Protein AF-A0A5D3BEX2-F1 (afdb_monomer_lite)

Secondary structure (DSSP, 8-state):
-HHHHHHHHHHHHHHHHHHHHHHHHHHHHTT-S-----EES-TT-TT-EE-HHHHHHHHHHHHHHHHH---HHHHHHHHHHHHHHHHHHHHHHHHHHHHHTS---HHHHHHHIIIIIHHHHHHHHHHHGGGGGT-

InterPro domains:
  IPR003855 Potassium transporter [PTHR30540] (1-135)
  IPR053951 K+ potassium transporter, integral membrane domain [PF02705] (1-135)

Radius of gyration: 19.13 Å; chains: 1; bounding box: 44×46×45 Å

Structure (mmCIF, N/CA/C/O backbone):
data_AF-A0A5D3BEX2-F1
#
_entry.id   AF-A0A5D3BEX2-F1
#
loop_
_atom_site.group_PDB
_atom_site.id
_atom_site.type_symbol
_atom_site.label_atom_id
_atom_site.label_alt_id
_atom_site.label_comp_id
_atom_site.label_asym_id
_atom_site.label_entity_id
_atom_site.label_seq_id
_atom_site.pdbx_PDB_ins_code
_atom_site.Cartn_x
_atom_site.Cartn_y
_atom_site.Cartn_z
_atom_site.occupancy
_atom_site.B_iso_or_equiv
_atom_site.auth_seq_id
_atom_site.auth_comp_id
_atom_site.auth_asym_id
_atom_site.auth_atom_id
_atom_site.pdbx_PDB_model_num
ATOM 1 N N . MET A 1 1 ? 22.315 -14.596 -1.295 1.00 74.62 1 MET A N 1
ATOM 2 C CA . MET A 1 1 ? 21.598 -13.308 -1.143 1.00 74.62 1 MET A CA 1
ATOM 3 C C . MET A 1 1 ? 20.610 -13.052 -2.286 1.00 74.62 1 MET A C 1
ATOM 5 O O . MET A 1 1 ? 19.445 -12.840 -1.990 1.00 74.62 1 MET A O 1
ATOM 9 N N . PHE A 1 2 ? 21.012 -13.159 -3.562 1.00 88.81 2 PHE A N 1
ATOM 10 C CA . PHE A 1 2 ? 20.124 -12.934 -4.723 1.00 88.81 2 PHE A CA 1
ATOM 11 C C . PHE A 1 2 ? 18.832 -13.776 -4.709 1.00 88.81 2 PHE A C 1
ATOM 13 O O . PHE A 1 2 ? 17.742 -13.232 -4.836 1.00 88.81 2 PHE A O 1
ATOM 20 N N . VAL A 1 3 ? 18.945 -15.086 -4.452 1.00 92.69 3 VAL A N 1
ATOM 21 C CA . VAL A 1 3 ? 17.790 -16.005 -4.399 1.00 92.69 3 VAL A CA 1
ATOM 22 C C . VAL A 1 3 ? 16.755 -15.577 -3.352 1.00 92.69 3 VAL A C 1
ATOM 24 O O . VAL A 1 3 ? 15.559 -15.627 -3.617 1.00 92.69 3 VAL A O 1
ATOM 27 N N . VAL A 1 4 ? 17.203 -15.105 -2.184 1.00 94.12 4 VAL A N 1
ATOM 28 C CA . VAL A 1 4 ? 16.308 -14.668 -1.101 1.00 94.12 4 VAL A CA 1
ATOM 29 C C . VAL A 1 4 ? 15.552 -13.402 -1.502 1.00 94.12 4 VAL A C 1
ATOM 31 O O . VAL A 1 4 ? 14.341 -13.350 -1.329 1.00 94.12 4 VAL A O 1
ATOM 34 N N . VAL A 1 5 ? 16.232 -12.418 -2.103 1.00 94.25 5 VAL A N 1
ATOM 35 C CA . VAL A 1 5 ? 15.594 -11.170 -2.563 1.00 94.25 5 VAL A CA 1
ATOM 36 C C . VAL A 1 5 ? 14.523 -11.459 -3.616 1.00 94.25 5 VAL A C 1
ATOM 38 O O . VAL A 1 5 ? 13.397 -10.990 -3.481 1.00 94.25 5 VAL A O 1
ATOM 41 N N . VAL A 1 6 ? 14.841 -12.290 -4.614 1.00 94.75 6 VAL A N 1
ATOM 42 C CA . VAL A 1 6 ? 13.879 -12.689 -5.655 1.00 94.75 6 VAL A CA 1
ATOM 43 C C . VAL A 1 6 ? 12.686 -13.433 -5.048 1.00 94.75 6 VAL A C 1
ATOM 45 O O . VAL A 1 6 ? 11.544 -13.159 -5.408 1.00 94.75 6 VAL A O 1
ATOM 48 N N . SER A 1 7 ? 12.932 -14.324 -4.084 1.00 94.31 7 SER A N 1
ATOM 49 C CA . SER A 1 7 ? 11.867 -15.057 -3.387 1.00 94.31 7 SER A CA 1
ATOM 50 C C . SER A 1 7 ? 10.922 -14.108 -2.643 1.00 94.31 7 SER A C 1
ATOM 52 O O . SER A 1 7 ? 9.704 -14.228 -2.771 1.00 94.31 7 SER A O 1
ATOM 54 N N . THR A 1 8 ? 11.462 -13.117 -1.928 1.00 93.00 8 THR A N 1
ATOM 55 C CA . THR A 1 8 ? 10.665 -12.092 -1.237 1.00 93.00 8 THR A CA 1
ATOM 56 C C . THR A 1 8 ? 9.831 -11.269 -2.214 1.00 93.00 8 THR A C 1
ATOM 58 O O . THR A 1 8 ? 8.656 -11.026 -1.946 1.00 93.00 8 THR A O 1
ATOM 61 N N . SER A 1 9 ? 10.393 -10.875 -3.362 1.00 92.06 9 SER A N 1
ATOM 62 C CA . SER A 1 9 ? 9.644 -10.150 -4.395 1.00 92.06 9 SER A CA 1
ATOM 63 C C . SER A 1 9 ? 8.456 -10.960 -4.919 1.00 92.06 9 SER A C 1
ATOM 65 O O . SER A 1 9 ? 7.365 -10.412 -5.046 1.00 92.06 9 SER A O 1
ATOM 67 N N . ILE A 1 10 ? 8.628 -12.267 -5.151 1.00 93.25 10 ILE A N 1
ATOM 68 C CA . ILE A 1 10 ? 7.539 -13.149 -5.606 1.00 93.25 10 ILE A CA 1
ATOM 69 C C . ILE A 1 10 ? 6.421 -13.221 -4.558 1.00 93.25 10 ILE A C 1
ATOM 71 O O . ILE A 1 10 ? 5.246 -13.074 -4.898 1.00 93.25 10 ILE A O 1
ATOM 75 N N . ILE A 1 11 ? 6.775 -13.406 -3.282 1.00 94.31 11 ILE A N 1
ATOM 76 C CA . ILE A 1 11 ? 5.798 -13.484 -2.184 1.00 94.31 11 ILE A CA 1
ATOM 77 C C . ILE A 1 11 ? 5.040 -12.158 -2.038 1.00 94.31 11 ILE A C 1
ATOM 79 O O . ILE A 1 11 ? 3.814 -12.161 -1.926 1.00 94.31 11 ILE A O 1
ATOM 83 N N . ALA A 1 12 ? 5.744 -11.025 -2.098 1.00 92.00 12 ALA A N 1
ATOM 84 C CA . ALA A 1 12 ? 5.133 -9.701 -2.025 1.00 92.00 12 ALA A CA 1
ATOM 85 C C . ALA A 1 12 ? 4.142 -9.459 -3.178 1.00 92.00 12 ALA A C 1
ATOM 87 O O . ALA A 1 12 ? 3.023 -9.000 -2.943 1.00 92.00 12 ALA A O 1
ATOM 88 N N . SER A 1 13 ? 4.503 -9.825 -4.413 1.00 91.81 13 SER A N 1
ATOM 89 C CA . SER A 1 13 ? 3.598 -9.733 -5.566 1.00 91.81 13 SER A CA 1
ATOM 90 C C . SER A 1 13 ? 2.342 -10.590 -5.388 1.00 91.81 13 SER A C 1
ATOM 92 O O . SER A 1 13 ? 1.239 -10.115 -5.658 1.00 91.81 13 SER A O 1
ATOM 94 N N . GLN A 1 14 ? 2.476 -11.820 -4.884 1.00 91.25 14 GLN A N 1
ATOM 95 C CA . GLN A 1 14 ? 1.328 -12.705 -4.642 1.00 91.25 14 GLN A CA 1
ATOM 96 C C . GLN 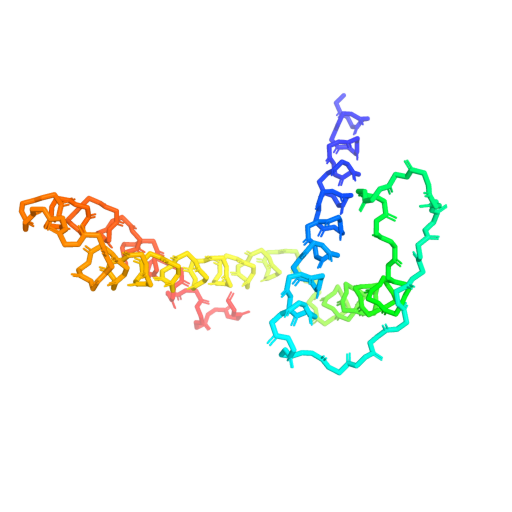A 1 14 ? 0.390 -12.183 -3.547 1.00 91.25 14 GLN A C 1
ATOM 98 O O . GLN A 1 14 ? -0.834 -12.278 -3.684 1.00 91.25 14 GLN A O 1
ATOM 103 N N . ALA A 1 15 ? 0.942 -11.579 -2.491 1.00 90.94 15 ALA A N 1
ATOM 104 C CA . ALA A 1 15 ? 0.151 -10.948 -1.440 1.00 90.94 15 ALA A CA 1
ATOM 105 C C . ALA A 1 15 ? -0.687 -9.775 -1.982 1.00 90.94 15 ALA A C 1
ATOM 107 O O . ALA A 1 15 ? -1.872 -9.674 -1.665 1.00 90.94 15 ALA A O 1
ATOM 108 N N . MET A 1 16 ? -0.117 -8.932 -2.852 1.00 91.62 16 MET A N 1
ATOM 109 C CA . MET A 1 16 ? -0.842 -7.809 -3.469 1.00 91.62 16 MET A CA 1
ATOM 110 C C . MET A 1 16 ? -1.964 -8.268 -4.410 1.00 91.62 16 MET A C 1
ATOM 112 O O . MET A 1 16 ? -3.064 -7.712 -4.372 1.00 91.62 16 MET A O 1
ATOM 116 N N . ILE A 1 17 ? -1.722 -9.303 -5.224 1.00 89.62 17 ILE A N 1
ATOM 117 C CA . ILE A 1 17 ? -2.745 -9.874 -6.117 1.00 89.62 17 ILE A CA 1
ATOM 118 C C . ILE A 1 17 ? -3.917 -10.425 -5.291 1.00 89.62 17 ILE A C 1
ATOM 120 O O . ILE A 1 17 ? -5.072 -10.068 -5.531 1.00 89.62 17 ILE A O 1
ATOM 124 N N . SER A 1 18 ? -3.619 -11.220 -4.261 1.00 88.62 18 SER A N 1
ATOM 125 C CA . SER A 1 18 ? -4.638 -11.805 -3.376 1.00 88.62 18 SER A CA 1
ATOM 126 C C . SER A 1 18 ? -5.415 -10.739 -2.590 1.00 88.62 18 SER A C 1
ATOM 128 O O . SER A 1 18 ? -6.640 -10.823 -2.452 1.00 88.62 18 SER A O 1
ATOM 130 N N . GLY A 1 19 ? -4.725 -9.696 -2.116 1.00 89.31 19 GLY A N 1
ATOM 131 C CA . GLY A 1 19 ? -5.350 -8.546 -1.460 1.00 89.31 19 GLY A CA 1
ATOM 132 C C . GLY A 1 19 ? -6.311 -7.801 -2.387 1.00 89.31 19 GLY A C 1
ATOM 133 O O . GLY A 1 19 ? -7.430 -7.480 -1.990 1.00 89.31 19 GLY A O 1
ATOM 134 N N . THR A 1 20 ? -5.930 -7.613 -3.653 1.00 89.19 20 THR A N 1
ATOM 135 C CA . THR A 1 20 ? -6.790 -6.965 -4.656 1.00 89.19 20 THR A CA 1
ATOM 136 C C . THR A 1 20 ? -8.061 -7.776 -4.910 1.00 89.19 20 THR A C 1
ATOM 138 O O . THR A 1 20 ? -9.155 -7.213 -4.919 1.00 89.19 20 THR A O 1
ATOM 141 N N . PHE A 1 21 ? -7.960 -9.103 -5.047 1.00 86.56 21 PHE A N 1
ATOM 142 C CA . PHE A 1 21 ? -9.142 -9.962 -5.198 1.00 86.56 21 PHE A CA 1
ATOM 143 C C . PHE A 1 21 ? -10.084 -9.875 -3.990 1.00 86.56 21 PHE A C 1
ATOM 145 O O . PHE A 1 21 ? -11.301 -9.818 -4.170 1.00 86.56 21 PHE A O 1
ATOM 152 N N . SER A 1 22 ? -9.533 -9.776 -2.776 1.00 87.00 22 SER A N 1
ATOM 153 C CA . SER A 1 22 ? -10.320 -9.605 -1.547 1.00 87.00 22 SER A CA 1
ATOM 154 C C . SER A 1 22 ? -11.077 -8.271 -1.529 1.00 87.00 22 SER A C 1
ATOM 156 O O . SER A 1 22 ? -12.266 -8.239 -1.212 1.00 87.00 22 SER A O 1
ATOM 158 N N . ILE A 1 23 ? -10.427 -7.172 -1.929 1.00 88.00 23 ILE A N 1
ATOM 159 C CA . ILE A 1 23 ? -11.058 -5.843 -2.018 1.00 88.00 23 ILE A CA 1
ATOM 160 C C . ILE A 1 23 ? -12.183 -5.838 -3.061 1.00 88.00 23 ILE A C 1
ATOM 162 O O . ILE A 1 23 ? -13.259 -5.289 -2.812 1.00 88.00 23 ILE A O 1
ATOM 166 N N . ILE A 1 24 ? -11.978 -6.476 -4.216 1.00 85.81 24 ILE A N 1
ATOM 167 C CA . ILE A 1 24 ? -13.015 -6.594 -5.252 1.00 85.81 24 ILE A CA 1
ATOM 168 C C . ILE A 1 24 ? -14.201 -7.416 -4.746 1.00 85.81 24 ILE A C 1
ATOM 170 O O . ILE A 1 24 ? -15.347 -7.023 -4.961 1.00 85.81 24 ILE A O 1
ATOM 174 N N . GLN A 1 25 ? -13.961 -8.507 -4.018 1.00 81.88 25 GLN A N 1
ATOM 175 C CA . GLN A 1 25 ? -15.037 -9.300 -3.423 1.00 81.88 25 GLN A CA 1
ATOM 176 C C . GLN A 1 25 ? -15.846 -8.495 -2.391 1.00 81.88 25 GLN A C 1
ATOM 178 O O . GLN A 1 25 ? -17.077 -8.532 -2.421 1.00 81.88 25 GLN A O 1
ATOM 183 N N . GLN A 1 26 ? -15.179 -7.715 -1.533 1.00 84.94 26 GLN A N 1
ATOM 184 C CA . GLN A 1 26 ? -15.845 -6.794 -0.599 1.00 84.94 26 GLN A CA 1
ATOM 185 C C . GLN A 1 26 ? -16.628 -5.694 -1.338 1.00 84.94 26 GLN A C 1
ATOM 187 O O . GLN A 1 26 ? -17.737 -5.338 -0.952 1.00 84.94 26 GLN A O 1
ATOM 192 N N . SER A 1 27 ? -16.101 -5.187 -2.451 1.00 84.56 27 SER A N 1
ATOM 193 C CA . SER A 1 27 ? -16.786 -4.175 -3.269 1.00 84.56 27 SER A CA 1
ATOM 194 C C . SER A 1 27 ? -18.027 -4.738 -3.974 1.00 84.56 27 SER A C 1
ATOM 196 O O . SER A 1 27 ? -19.037 -4.045 -4.113 1.00 84.56 27 SER A O 1
ATOM 198 N N . LEU A 1 28 ? -17.977 -6.006 -4.397 1.00 78.31 28 LEU A N 1
ATOM 199 C CA . LEU A 1 28 ? -19.110 -6.725 -4.982 1.00 78.31 28 LEU A CA 1
ATOM 200 C C . LEU A 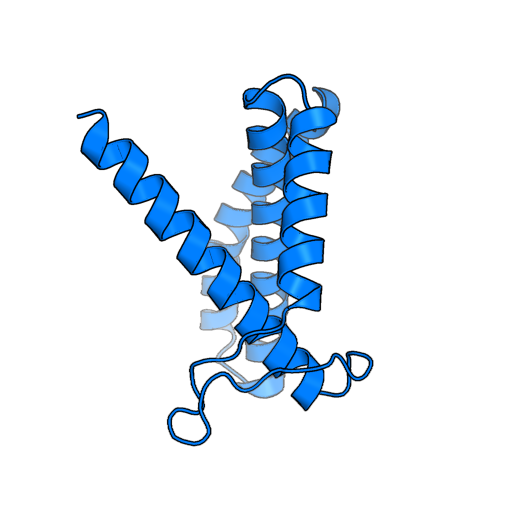1 28 ? -20.212 -6.993 -3.949 1.00 78.31 28 LEU A C 1
ATOM 202 O O . LEU A 1 28 ? -21.390 -6.839 -4.279 1.00 78.31 28 LEU A O 1
ATOM 206 N N . SER A 1 29 ? -19.863 -7.339 -2.703 1.00 79.56 29 SER A N 1
ATOM 207 C CA . SER A 1 29 ? -20.857 -7.535 -1.635 1.00 79.56 29 SER A CA 1
ATOM 208 C C . SER A 1 29 ? -21.564 -6.228 -1.259 1.00 79.56 29 SER A C 1
ATOM 210 O O . SER A 1 29 ? -22.772 -6.229 -1.022 1.00 79.56 29 SER A O 1
ATOM 212 N N . LEU A 1 30 ? -20.851 -5.098 -1.330 1.00 82.31 30 LEU A N 1
ATOM 213 C CA . LEU A 1 30 ? -21.399 -3.745 -1.183 1.00 82.31 30 LEU A CA 1
ATOM 214 C C . LEU A 1 30 ? -22.172 -3.249 -2.424 1.00 82.31 30 LEU A C 1
ATOM 216 O O . LEU A 1 30 ? -22.701 -2.140 -2.409 1.00 82.31 30 LEU A O 1
ATOM 220 N N . ARG A 1 31 ? -22.266 -4.051 -3.500 1.00 73.62 31 ARG A N 1
ATOM 221 C CA . ARG A 1 31 ? -22.857 -3.691 -4.811 1.00 73.62 31 ARG A CA 1
ATOM 222 C C . ARG A 1 31 ? -22.235 -2.444 -5.466 1.00 73.62 31 ARG A C 1
ATOM 224 O O . ARG A 1 31 ? -22.825 -1.878 -6.383 1.00 73.62 31 ARG A O 1
ATOM 231 N N . CYS A 1 32 ? -21.038 -2.039 -5.040 1.00 72.00 32 CYS A N 1
ATOM 232 C CA . CYS A 1 32 ? -20.314 -0.872 -5.554 1.00 72.00 32 CYS A CA 1
ATOM 233 C C . CYS A 1 32 ? -19.533 -1.159 -6.847 1.00 72.00 32 CYS A C 1
ATOM 235 O O . CYS A 1 32 ? -18.908 -0.253 -7.392 1.00 72.00 32 CYS A O 1
ATOM 237 N N . PHE A 1 33 ? -19.549 -2.401 -7.340 1.00 66.25 33 PHE A N 1
ATOM 238 C CA . PHE A 1 33 ? -18.809 -2.814 -8.529 1.00 66.25 33 PHE A CA 1
ATOM 239 C C . PHE A 1 33 ? -19.729 -3.551 -9.523 1.00 66.25 33 PHE A C 1
ATOM 241 O O . PHE A 1 33 ? -20.538 -4.381 -9.090 1.00 66.25 33 PHE A O 1
ATOM 248 N N . PRO A 1 34 ? -19.648 -3.270 -10.842 1.00 62.19 34 PRO A N 1
ATOM 249 C CA . PRO A 1 34 ? -20.399 -4.015 -11.854 1.00 62.19 34 PRO A CA 1
ATOM 250 C C . PRO A 1 34 ? -20.028 -5.503 -11.805 1.00 62.19 34 PRO A C 1
ATOM 252 O O . PRO A 1 34 ? -18.921 -5.854 -11.405 1.00 62.19 34 PRO A O 1
ATOM 255 N N . ARG A 1 35 ? -20.963 -6.389 -12.179 1.00 55.44 35 ARG A N 1
ATOM 256 C CA . ARG A 1 35 ? -20.792 -7.850 -12.067 1.00 55.44 35 ARG A CA 1
ATOM 257 C C . ARG A 1 35 ? -19.586 -8.327 -12.887 1.00 55.44 35 ARG A C 1
ATOM 259 O O . ARG A 1 35 ? -19.711 -8.562 -14.084 1.00 55.44 35 ARG A O 1
ATOM 266 N N . VAL A 1 36 ? -18.447 -8.495 -12.224 1.00 57.59 36 VAL A N 1
ATOM 267 C CA . VAL A 1 36 ? -17.240 -9.117 -12.782 1.00 57.59 36 VAL A CA 1
ATOM 268 C C . VAL A 1 36 ? -17.410 -10.629 -12.720 1.00 57.59 36 VAL A C 1
ATOM 270 O O . VAL A 1 36 ? -17.981 -11.152 -11.757 1.00 57.59 36 VAL A O 1
ATOM 273 N N . LYS A 1 37 ? -16.921 -11.354 -13.727 1.00 51.16 37 LYS A N 1
ATOM 274 C CA . LYS A 1 37 ? -16.978 -12.818 -13.748 1.00 51.16 37 LYS A CA 1
ATOM 275 C C . LYS A 1 37 ? -15.998 -13.384 -12.711 1.00 51.16 37 LYS A C 1
ATOM 277 O O . LYS A 1 37 ? -14.822 -13.594 -12.994 1.00 51.16 37 LYS A O 1
ATOM 282 N N . VAL A 1 38 ? -16.477 -13.593 -11.486 1.00 55.38 38 VAL A N 1
ATOM 283 C CA . VAL A 1 38 ? -15.719 -14.274 -10.429 1.00 55.38 38 VAL A CA 1
ATOM 284 C C . VAL A 1 38 ? -15.666 -15.756 -10.782 1.00 55.38 38 VAL A C 1
ATOM 286 O O . VAL A 1 38 ? -16.701 -16.418 -10.852 1.00 55.38 38 VAL A O 1
ATOM 289 N N . VAL A 1 39 ? -14.468 -16.271 -11.053 1.00 53.53 39 VAL A N 1
ATOM 290 C CA . VAL A 1 39 ? -14.261 -17.705 -11.255 1.00 53.53 39 VAL A CA 1
ATOM 291 C C . VAL A 1 39 ? -13.885 -18.283 -9.899 1.00 53.53 39 VAL A C 1
ATOM 293 O O . VAL A 1 39 ? -12.791 -18.058 -9.386 1.00 53.53 39 VAL A O 1
ATOM 296 N N . HIS A 1 40 ? -14.817 -19.009 -9.290 1.00 49.47 40 HIS A N 1
ATOM 297 C CA . HIS A 1 40 ? -14.522 -19.795 -8.100 1.00 49.47 40 HIS A CA 1
ATOM 298 C C . HIS A 1 40 ? -13.617 -20.958 -8.521 1.00 49.47 40 HIS A C 1
ATOM 300 O O . HIS A 1 40 ? -14.071 -21.910 -9.149 1.00 49.47 40 HIS A O 1
ATOM 306 N N . THR A 1 41 ? -12.320 -20.872 -8.220 1.00 48.53 41 THR A N 1
ATOM 307 C CA . THR A 1 41 ? -11.343 -21.923 -8.560 1.00 48.53 41 THR A CA 1
ATOM 308 C C . THR A 1 41 ? -11.580 -23.218 -7.756 1.00 48.53 41 THR A C 1
ATOM 310 O O . THR A 1 41 ? -11.026 -24.262 -8.093 1.00 48.53 41 THR A O 1
ATOM 313 N N . SER A 1 42 ? -12.452 -23.208 -6.736 1.00 37.03 42 SER A N 1
ATOM 314 C CA . SER A 1 42 ? -12.914 -24.416 -6.040 1.00 37.03 42 SER A CA 1
ATOM 315 C C . SER A 1 42 ? -14.277 -24.214 -5.360 1.00 37.03 42 SER A C 1
ATOM 317 O O . SER A 1 42 ? -14.426 -23.286 -4.572 1.00 37.03 42 SER A O 1
ATOM 319 N N . ASP A 1 43 ? -15.229 -25.134 -5.568 1.00 44.84 43 ASP A N 1
ATOM 320 C CA . ASP A 1 43 ? -16.501 -25.226 -4.814 1.00 44.84 43 ASP A CA 1
ATOM 321 C C . ASP A 1 43 ? -16.307 -25.606 -3.327 1.00 44.84 43 ASP A C 1
ATOM 323 O O . ASP A 1 43 ? -17.257 -25.625 -2.548 1.00 44.84 43 ASP A O 1
ATOM 327 N N . LYS A 1 44 ? -15.076 -25.950 -2.916 1.00 42.59 44 LYS A N 1
ATOM 328 C CA . LYS A 1 44 ? -14.760 -26.502 -1.586 1.00 42.59 44 LYS A CA 1
ATOM 329 C C . LYS A 1 44 ? -14.021 -25.533 -0.657 1.00 42.59 44 LYS A C 1
ATOM 331 O O . LYS A 1 44 ? -13.925 -25.811 0.535 1.00 42.59 44 LYS A O 1
ATOM 336 N N . TYR A 1 45 ? -13.500 -24.422 -1.183 1.00 46.44 45 TYR A N 1
ATOM 337 C CA . TYR A 1 45 ? -12.726 -23.434 -0.427 1.00 46.44 45 TYR A CA 1
ATOM 338 C C . TYR A 1 45 ? -13.126 -22.012 -0.836 1.00 46.44 45 TYR A C 1
ATOM 340 O O . TYR A 1 45 ? -12.608 -21.465 -1.808 1.00 46.44 45 TYR A O 1
ATOM 348 N N . GLU A 1 46 ? -14.000 -21.385 -0.047 1.00 46.31 46 GLU A N 1
ATOM 349 C CA . GLU A 1 46 ? -14.494 -20.012 -0.266 1.00 46.31 46 GLU A CA 1
ATOM 350 C C . GLU A 1 46 ? -13.389 -18.928 -0.284 1.00 46.31 46 GLU A C 1
ATOM 352 O O . GLU A 1 46 ? -13.641 -17.799 -0.696 1.00 46.31 46 GLU A O 1
ATOM 357 N N . GLY A 1 47 ? -12.153 -19.258 0.117 1.00 50.34 47 GLY A N 1
ATOM 358 C CA . GLY A 1 47 ? -11.007 -18.341 0.158 1.00 50.34 47 GLY A CA 1
ATOM 359 C C . GLY A 1 47 ? -10.144 -18.272 -1.111 1.00 50.34 47 GLY A C 1
ATOM 360 O O . GLY A 1 47 ? -9.235 -17.448 -1.170 1.00 50.34 47 GLY A O 1
ATOM 361 N N . GLN A 1 48 ? -10.383 -19.108 -2.130 1.00 52.34 48 GLN 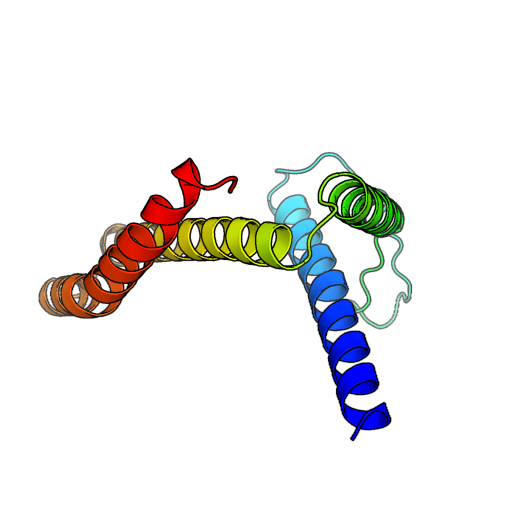A N 1
ATOM 362 C CA . GLN A 1 48 ? -9.635 -19.071 -3.400 1.00 52.34 48 GLN A CA 1
ATOM 363 C C . GLN A 1 48 ? -10.418 -18.321 -4.483 1.00 52.34 48 GLN A C 1
ATOM 365 O O . GLN A 1 48 ? -10.944 -18.898 -5.438 1.00 52.34 48 GLN A O 1
ATOM 370 N N . VAL A 1 49 ? -10.498 -17.003 -4.312 1.00 62.12 49 VAL A N 1
ATOM 371 C CA . VAL A 1 49 ? -11.166 -16.090 -5.243 1.00 62.12 49 VAL A CA 1
ATOM 372 C C . VAL A 1 49 ? -10.188 -15.725 -6.352 1.00 62.12 49 VAL A C 1
ATOM 374 O O . VAL A 1 49 ? -9.254 -14.959 -6.130 1.00 62.12 49 VAL A O 1
ATOM 377 N N . TYR A 1 50 ? -10.390 -16.269 -7.550 1.00 66.88 50 TYR A N 1
ATOM 378 C CA . TYR A 1 50 ? -9.645 -15.860 -8.735 1.00 66.88 50 TYR A CA 1
ATOM 379 C C . TYR A 1 50 ? -10.545 -15.016 -9.635 1.00 66.88 50 TYR A C 1
ATOM 381 O O . TYR A 1 50 ? -11.593 -15.462 -10.105 1.00 66.88 50 TYR A O 1
ATOM 389 N N . VAL A 1 51 ? -10.137 -13.772 -9.883 1.00 74.75 51 VAL A N 1
ATOM 390 C CA . VAL A 1 51 ? -10.857 -12.874 -10.791 1.00 74.75 51 VAL A CA 1
ATOM 391 C C . VAL A 1 51 ? -9.971 -12.624 -12.013 1.00 74.75 51 VAL A C 1
ATOM 393 O O . VAL A 1 51 ? -9.104 -11.747 -11.963 1.00 74.75 51 VAL A O 1
ATOM 396 N N . PRO A 1 52 ? -10.140 -13.392 -13.109 1.00 74.06 52 PRO A N 1
ATOM 397 C CA . PRO A 1 52 ? -9.240 -13.336 -14.263 1.00 74.06 52 PRO A CA 1
ATOM 398 C C . PRO A 1 52 ? -9.153 -11.935 -14.873 1.00 74.06 52 PRO A C 1
ATOM 400 O O . PRO A 1 52 ? -8.062 -11.483 -15.209 1.00 74.06 52 PRO A O 1
ATOM 403 N N . GLU A 1 53 ? -10.274 -11.214 -14.948 1.00 78.69 53 GLU A N 1
ATOM 404 C CA . GLU A 1 53 ? -10.314 -9.842 -15.470 1.00 78.69 53 GLU A CA 1
ATOM 405 C C . GLU A 1 53 ? -9.417 -8.887 -14.667 1.00 78.69 53 GLU A C 1
ATOM 407 O O . GLU A 1 53 ? -8.663 -8.107 -15.245 1.00 78.69 53 GLU A O 1
ATOM 412 N N . ILE A 1 54 ? -9.424 -9.003 -13.336 1.00 84.50 54 ILE A N 1
ATOM 413 C CA . ILE A 1 54 ? -8.596 -8.176 -12.450 1.00 84.50 54 ILE A CA 1
ATOM 414 C C . ILE A 1 54 ? -7.119 -8.545 -12.584 1.00 84.50 54 ILE A C 1
ATOM 416 O O . ILE A 1 54 ? -6.269 -7.661 -12.566 1.00 84.50 54 ILE A O 1
ATOM 420 N N . ASN A 1 55 ? -6.798 -9.826 -12.779 1.00 88.06 55 ASN A N 1
ATOM 421 C CA . ASN A 1 55 ? -5.421 -10.256 -13.012 1.00 88.06 55 ASN A CA 1
ATOM 422 C C . ASN A 1 55 ? -4.843 -9.668 -14.312 1.00 88.06 55 ASN A C 1
ATOM 424 O O . ASN A 1 55 ? -3.720 -9.168 -14.319 1.00 88.06 55 ASN A O 1
ATOM 428 N N . TYR A 1 56 ? -5.615 -9.681 -15.404 1.00 85.06 56 TYR A N 1
ATOM 429 C CA . TYR A 1 56 ? -5.200 -9.045 -16.660 1.00 85.06 56 TYR A CA 1
ATOM 430 C C . TYR A 1 56 ? -5.087 -7.524 -16.527 1.00 85.06 56 TYR A C 1
ATOM 432 O O . TYR A 1 56 ? -4.141 -6.937 -17.053 1.00 85.06 56 TYR A O 1
ATOM 440 N N . LEU A 1 57 ? -6.000 -6.888 -15.790 1.00 89.06 57 LEU A N 1
ATOM 441 C CA . LEU A 1 57 ? -5.939 -5.452 -15.519 1.00 89.06 57 LEU A CA 1
ATOM 442 C C . LEU A 1 57 ? -4.695 -5.080 -14.699 1.00 89.06 57 LEU A C 1
ATOM 444 O O . LEU A 1 57 ? -3.989 -4.144 -15.067 1.00 89.06 57 LEU A O 1
ATOM 448 N N . LEU 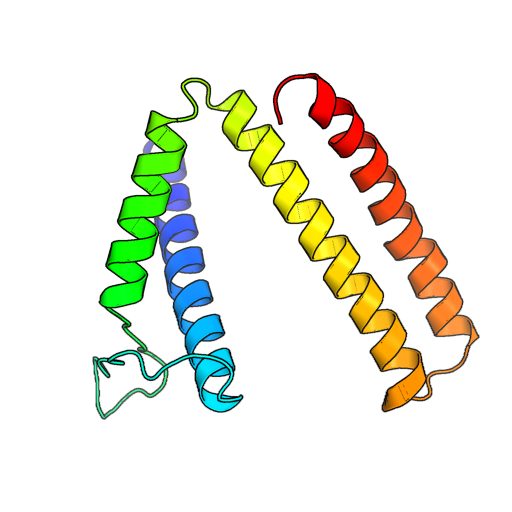A 1 58 ? -4.380 -5.840 -13.645 1.00 89.31 58 LEU A N 1
ATOM 449 C CA . LEU A 1 58 ? -3.154 -5.687 -12.852 1.00 89.31 58 LEU A CA 1
ATOM 450 C C . LEU A 1 58 ? -1.904 -5.843 -13.722 1.00 89.31 58 LEU A C 1
ATOM 452 O O . LEU A 1 58 ? -0.989 -5.026 -13.629 1.00 89.31 58 LEU A O 1
ATOM 456 N N . MET A 1 59 ? -1.876 -6.850 -14.600 1.00 90.25 59 MET A N 1
ATOM 457 C CA . MET A 1 59 ? -0.768 -7.062 -15.533 1.00 90.25 59 MET A CA 1
ATOM 458 C C . MET A 1 59 ? -0.572 -5.851 -16.455 1.00 90.25 59 MET A C 1
ATOM 460 O O . MET A 1 59 ? 0.542 -5.338 -16.560 1.00 90.25 59 MET A O 1
ATOM 464 N N . LEU A 1 60 ? -1.643 -5.362 -17.089 1.00 92.88 60 LEU A N 1
ATOM 465 C CA . LEU A 1 60 ? -1.584 -4.190 -17.969 1.00 92.88 60 LEU A CA 1
ATOM 466 C C . LEU A 1 60 ? -1.150 -2.928 -17.218 1.00 92.88 60 LEU A C 1
ATOM 468 O O . LEU A 1 60 ? -0.312 -2.184 -17.723 1.00 92.88 60 LEU A O 1
ATOM 472 N N . ALA A 1 61 ? -1.661 -2.706 -16.005 1.00 91.12 61 ALA A N 1
ATOM 473 C CA . ALA A 1 61 ? -1.279 -1.571 -15.171 1.00 91.12 61 ALA A CA 1
ATOM 474 C C . ALA A 1 61 ? 0.207 -1.626 -14.774 1.00 91.12 61 ALA A C 1
ATOM 476 O O . ALA A 1 61 ? 0.915 -0.631 -14.922 1.00 91.12 61 ALA A O 1
ATOM 477 N N . CYS A 1 62 ? 0.712 -2.788 -14.345 1.00 90.50 62 CYS A N 1
ATOM 478 C CA . CYS A 1 62 ? 2.128 -2.971 -14.010 1.00 90.50 62 CYS A CA 1
ATOM 479 C C . CYS A 1 62 ? 3.048 -2.699 -15.205 1.00 90.50 62 CYS A C 1
ATOM 481 O O . CYS A 1 62 ? 4.051 -1.994 -15.064 1.00 90.50 62 CYS A O 1
ATOM 483 N N . VAL A 1 63 ? 2.708 -3.238 -16.380 1.00 91.69 63 VAL A N 1
ATOM 484 C CA . VAL A 1 63 ? 3.463 -2.993 -17.617 1.00 91.69 63 VAL A CA 1
ATOM 485 C C . VAL A 1 63 ? 3.395 -1.514 -17.997 1.00 91.69 63 VAL A C 1
ATOM 487 O O . VAL A 1 63 ? 4.429 -0.918 -18.286 1.00 91.69 63 VAL A O 1
ATOM 490 N N . GLY A 1 64 ? 2.216 -0.894 -17.924 1.00 91.62 64 GLY A N 1
ATOM 491 C CA . GLY A 1 64 ? 2.021 0.526 -18.216 1.00 91.62 64 GLY A CA 1
ATOM 492 C C . GLY A 1 64 ? 2.856 1.444 -17.322 1.00 91.62 64 GLY A C 1
ATOM 493 O O . GLY A 1 64 ? 3.546 2.323 -17.832 1.00 91.62 64 GLY A O 1
ATOM 494 N N . VAL A 1 65 ? 2.866 1.209 -16.006 1.00 89.44 65 VAL A N 1
ATOM 495 C CA . VAL A 1 65 ? 3.679 1.988 -15.052 1.00 89.44 65 VAL A CA 1
ATOM 496 C C . VAL A 1 6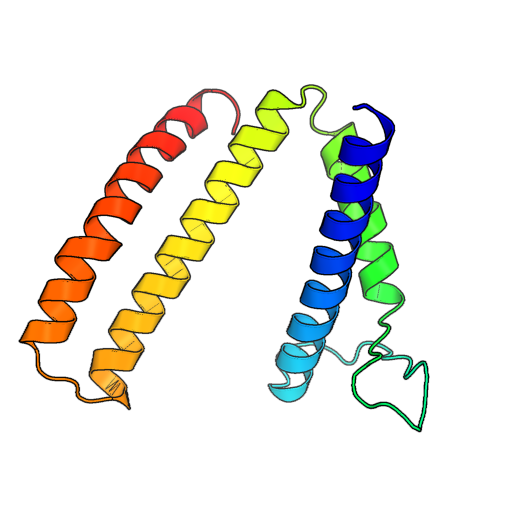5 ? 5.171 1.788 -15.310 1.00 89.44 65 VAL A C 1
ATOM 498 O O . VAL A 1 65 ? 5.924 2.756 -15.315 1.00 89.44 65 VAL A O 1
ATOM 501 N N . THR A 1 66 ? 5.599 0.555 -15.583 1.00 89.06 66 THR A N 1
ATOM 502 C CA . THR A 1 66 ? 7.016 0.245 -15.835 1.00 89.06 66 THR A CA 1
ATOM 503 C C . THR A 1 66 ? 7.514 0.852 -17.151 1.00 89.06 66 THR A C 1
ATOM 505 O O . THR A 1 66 ? 8.656 1.292 -17.231 1.00 89.06 66 THR A O 1
ATOM 508 N N . LEU A 1 67 ? 6.671 0.902 -18.187 1.00 88.62 67 LEU A N 1
ATOM 509 C CA . LEU A 1 67 ? 7.004 1.555 -19.458 1.00 88.62 67 LEU A CA 1
ATOM 510 C C . LEU A 1 67 ? 6.934 3.086 -19.364 1.00 88.62 67 LEU A C 1
ATOM 512 O O . LEU A 1 67 ? 7.748 3.768 -19.983 1.00 88.62 67 LEU A O 1
ATOM 516 N N . GLY A 1 68 ? 5.975 3.625 -18.606 1.00 86.12 68 GLY A N 1
ATOM 517 C CA . GLY A 1 68 ? 5.793 5.066 -18.425 1.00 86.12 68 GLY A CA 1
ATOM 518 C C . GLY A 1 68 ? 6.886 5.707 -17.570 1.00 86.12 68 GLY A C 1
ATOM 519 O O . GLY A 1 68 ? 7.345 6.807 -17.874 1.00 86.12 68 GLY A O 1
ATOM 520 N N . PHE A 1 69 ? 7.355 5.007 -16.537 1.00 80.88 69 PHE A N 1
ATOM 521 C CA . PHE A 1 69 ? 8.406 5.484 -15.647 1.00 80.88 69 PHE A CA 1
ATOM 522 C C . PHE A 1 69 ? 9.718 4.754 -15.922 1.00 80.88 69 PHE A C 1
ATOM 524 O O . PHE A 1 69 ? 9.961 3.642 -15.463 1.00 80.88 69 PHE A O 1
ATOM 531 N N . LYS A 1 70 ? 10.616 5.425 -16.643 1.00 73.31 70 LYS A N 1
ATOM 532 C CA . LYS A 1 70 ? 11.927 4.880 -17.027 1.00 73.31 70 LYS A CA 1
ATOM 533 C C . LYS A 1 70 ? 12.890 4.691 -15.841 1.00 73.31 70 LYS A C 1
ATOM 535 O O . LYS A 1 70 ? 13.863 3.953 -15.961 1.00 73.31 70 LYS A O 1
ATOM 540 N N . ASN A 1 71 ? 12.633 5.359 -14.711 1.00 81.00 71 ASN A N 1
ATOM 541 C CA . ASN A 1 71 ? 13.471 5.331 -13.510 1.00 81.00 71 ASN A CA 1
ATOM 542 C C . ASN A 1 71 ? 12.732 4.710 -12.318 1.00 81.00 71 ASN A C 1
ATOM 544 O O . ASN A 1 71 ? 11.697 5.222 -11.888 1.00 81.00 71 ASN A O 1
ATOM 548 N N . THR A 1 72 ? 13.335 3.694 -11.693 1.00 83.44 72 THR A N 1
ATOM 549 C CA . THR A 1 72 ? 12.805 3.029 -10.488 1.00 83.44 72 THR A CA 1
ATOM 550 C C . THR A 1 72 ? 12.589 3.999 -9.322 1.00 83.44 72 THR A C 1
ATOM 552 O O . THR A 1 72 ? 11.659 3.830 -8.538 1.00 83.44 72 THR A O 1
ATOM 555 N N . THR A 1 73 ? 13.404 5.053 -9.224 1.00 84.00 73 THR A N 1
ATOM 556 C CA . THR A 1 73 ? 13.273 6.083 -8.182 1.00 84.00 73 THR A CA 1
ATOM 557 C C . THR A 1 73 ? 11.969 6.874 -8.299 1.00 84.00 73 THR A C 1
ATOM 559 O O . THR A 1 73 ? 11.348 7.165 -7.282 1.00 84.00 73 THR A O 1
ATOM 562 N N . GLN A 1 74 ? 11.520 7.184 -9.521 1.00 82.50 74 GLN A N 1
ATOM 563 C CA . GLN A 1 74 ? 10.266 7.919 -9.740 1.00 82.50 74 GLN A CA 1
ATOM 564 C C . GLN A 1 74 ? 9.052 7.043 -9.414 1.00 82.50 74 GLN A C 1
ATOM 566 O O . GLN A 1 74 ? 8.132 7.496 -8.742 1.00 82.50 74 GLN A O 1
ATOM 571 N N . ILE A 1 75 ? 9.095 5.756 -9.785 1.00 85.88 75 ILE A N 1
ATOM 572 C CA . ILE A 1 75 ? 8.072 4.775 -9.379 1.00 85.88 75 ILE A CA 1
ATOM 573 C C . ILE A 1 75 ? 7.989 4.699 -7.850 1.00 85.88 75 ILE A C 1
ATOM 575 O O . ILE A 1 75 ? 6.897 4.698 -7.286 1.00 85.88 75 ILE A O 1
ATOM 579 N N . GLY A 1 76 ? 9.142 4.663 -7.174 1.00 85.38 76 GLY A N 1
ATOM 580 C CA . GLY A 1 76 ? 9.217 4.617 -5.716 1.00 85.38 76 GLY A CA 1
ATOM 581 C C . GLY A 1 76 ? 8.625 5.854 -5.038 1.00 85.38 76 GLY A C 1
ATOM 582 O O . GLY A 1 76 ? 7.900 5.714 -4.053 1.00 85.38 76 GLY A O 1
ATOM 583 N N . ASN A 1 77 ? 8.885 7.054 -5.562 1.00 85.00 77 ASN A N 1
ATOM 584 C CA . ASN A 1 77 ? 8.307 8.277 -5.007 1.00 85.00 77 ASN A CA 1
ATOM 585 C C . ASN A 1 77 ? 6.786 8.355 -5.242 1.00 85.00 77 ASN A C 1
ATOM 587 O O . ASN A 1 77 ? 6.047 8.601 -4.288 1.00 85.00 77 ASN A O 1
ATOM 591 N N . ALA A 1 78 ? 6.311 8.046 -6.455 1.00 86.44 78 ALA A N 1
ATOM 592 C CA . ALA A 1 78 ? 4.882 8.001 -6.773 1.00 86.44 78 ALA A CA 1
ATOM 593 C C . ALA A 1 78 ? 4.129 6.973 -5.908 1.00 86.44 78 ALA A C 1
ATOM 595 O O . ALA A 1 78 ? 3.054 7.262 -5.377 1.00 86.44 78 ALA A O 1
ATOM 596 N N . TYR A 1 79 ? 4.719 5.789 -5.707 1.00 87.25 79 TYR A N 1
ATOM 597 C CA . TYR A 1 79 ? 4.205 4.789 -4.771 1.00 87.25 79 TYR A CA 1
ATOM 598 C C . TYR A 1 79 ? 4.155 5.335 -3.340 1.00 87.25 79 TYR A C 1
ATOM 600 O O . TYR A 1 79 ? 3.144 5.175 -2.659 1.00 87.25 79 TYR A O 1
ATOM 608 N N . GLY A 1 80 ? 5.208 6.033 -2.903 1.00 87.12 80 GLY A N 1
ATOM 609 C CA . GLY A 1 80 ? 5.250 6.713 -1.611 1.00 87.12 80 GLY A CA 1
ATOM 610 C C . GLY A 1 80 ? 4.065 7.659 -1.421 1.00 87.12 80 GLY A C 1
ATOM 611 O O . GLY A 1 80 ? 3.346 7.523 -0.436 1.00 87.12 80 GLY A O 1
ATOM 612 N N . ILE A 1 81 ? 3.798 8.549 -2.382 1.00 87.75 81 ILE A N 1
ATOM 613 C CA . ILE A 1 81 ? 2.646 9.468 -2.327 1.00 87.75 81 ILE A CA 1
ATOM 614 C C . ILE A 1 81 ? 1.332 8.707 -2.199 1.00 87.75 81 ILE A C 1
ATOM 616 O O . ILE A 1 81 ? 0.524 9.028 -1.327 1.00 87.75 81 ILE A O 1
ATOM 620 N N . ALA A 1 82 ? 1.120 7.700 -3.048 1.00 90.06 82 ALA A N 1
ATOM 621 C CA . ALA A 1 82 ? -0.110 6.919 -3.040 1.00 90.06 82 ALA A CA 1
ATOM 622 C C . ALA A 1 82 ? -0.343 6.244 -1.678 1.00 90.06 82 ALA A C 1
ATOM 624 O O . ALA A 1 82 ? -1.460 6.283 -1.157 1.00 90.06 82 ALA A O 1
ATOM 625 N N . VAL A 1 83 ? 0.712 5.683 -1.075 1.00 90.88 83 VAL A N 1
ATOM 626 C CA . VAL A 1 83 ? 0.649 5.031 0.240 1.00 90.88 83 VAL A CA 1
ATOM 627 C C . VAL A 1 83 ? 0.335 6.030 1.351 1.00 90.88 83 VAL A C 1
ATOM 629 O O . VAL A 1 83 ? -0.540 5.760 2.170 1.00 90.88 83 VAL A O 1
ATOM 632 N N . VAL A 1 84 ? 0.986 7.197 1.385 1.00 90.94 84 VAL A N 1
ATOM 633 C CA . VAL A 1 84 ? 0.673 8.190 2.428 1.00 90.94 84 VAL A CA 1
ATOM 634 C C . VAL A 1 84 ? -0.753 8.689 2.294 1.00 90.94 84 VAL A C 1
ATOM 636 O O . VAL A 1 84 ? -1.460 8.796 3.291 1.00 90.94 84 VAL A O 1
ATOM 639 N N . PHE A 1 85 ? -1.206 8.932 1.067 1.00 90.44 85 PHE A N 1
ATOM 640 C CA . PHE A 1 85 ? -2.560 9.405 0.828 1.00 90.44 85 PHE A CA 1
ATOM 641 C C . PHE A 1 85 ? -3.614 8.396 1.300 1.00 90.44 85 PHE A C 1
ATOM 643 O O . PHE A 1 85 ? -4.552 8.780 2.000 1.00 90.44 85 PHE A O 1
ATOM 650 N N . VAL A 1 86 ? -3.448 7.103 0.988 1.00 93.06 86 VAL A N 1
ATOM 651 C CA . VAL A 1 86 ? -4.376 6.074 1.486 1.00 93.06 86 VAL A CA 1
ATOM 652 C C . VAL A 1 86 ? -4.300 5.934 3.006 1.00 93.06 86 VAL A C 1
ATOM 654 O O . VAL A 1 86 ? -5.350 5.827 3.633 1.00 93.06 86 VAL A O 1
ATOM 657 N N . MET A 1 87 ? -3.111 6.012 3.615 1.00 92.62 87 MET A N 1
ATOM 658 C CA . MET A 1 87 ? -2.966 5.976 5.076 1.00 92.62 87 MET A CA 1
ATOM 659 C C . MET A 1 87 ? -3.719 7.135 5.734 1.00 92.62 87 MET A C 1
ATOM 661 O O . MET A 1 87 ? -4.617 6.888 6.538 1.00 92.62 87 MET A O 1
ATOM 665 N N . THR A 1 88 ? -3.467 8.375 5.305 1.00 91.38 88 THR A N 1
ATOM 666 C CA . THR A 1 88 ? -4.152 9.570 5.822 1.00 91.38 88 THR A CA 1
ATOM 667 C C . THR A 1 88 ? -5.666 9.488 5.637 1.00 91.38 88 THR A C 1
ATOM 669 O O . THR A 1 88 ? -6.420 9.809 6.558 1.00 91.38 88 THR A O 1
ATOM 672 N N . LEU A 1 89 ? -6.141 9.014 4.479 1.00 93.50 89 LEU A N 1
ATOM 673 C CA . LEU A 1 89 ? -7.568 8.784 4.267 1.00 93.50 89 LEU A CA 1
ATOM 674 C C . LEU A 1 89 ? -8.110 7.762 5.267 1.00 93.50 89 LEU A C 1
ATOM 676 O O . LEU A 1 89 ? -9.061 8.067 5.983 1.00 93.50 89 LEU A O 1
ATOM 680 N N . THR A 1 90 ? -7.506 6.581 5.379 1.00 93.81 90 THR A N 1
ATOM 681 C CA . THR A 1 90 ? -7.993 5.544 6.301 1.00 93.81 90 THR A CA 1
ATOM 682 C C . THR A 1 90 ? -7.984 5.997 7.761 1.00 93.81 90 THR A C 1
ATOM 684 O O . THR A 1 90 ? -8.969 5.767 8.463 1.00 93.81 90 THR A O 1
ATOM 687 N N . SER A 1 91 ? -6.954 6.721 8.201 1.00 93.31 91 SER A N 1
ATOM 688 C CA . SER A 1 91 ? -6.877 7.303 9.545 1.00 93.31 91 SER A CA 1
ATOM 689 C C . SER A 1 91 ? -7.955 8.365 9.770 1.00 93.31 91 SER A C 1
ATOM 691 O O . SER A 1 91 ? -8.611 8.367 10.813 1.00 93.31 91 SER A O 1
ATOM 693 N N . SER A 1 92 ? -8.240 9.215 8.777 1.00 91.44 92 SER A N 1
ATOM 694 C CA . SER A 1 92 ? -9.343 10.186 8.864 1.00 91.44 92 SER A CA 1
ATOM 695 C C . SER A 1 92 ? -10.718 9.508 8.975 1.00 91.44 92 SER A C 1
ATOM 697 O O . SER A 1 92 ? -11.537 9.894 9.812 1.00 91.44 92 SER A O 1
ATOM 699 N N . PHE A 1 93 ? -10.953 8.437 8.208 1.00 93.38 93 PHE A N 1
ATOM 700 C CA . PHE A 1 93 ? -12.162 7.617 8.318 1.00 93.38 93 PHE A CA 1
ATOM 701 C C . PHE A 1 93 ? -12.256 6.927 9.681 1.00 93.38 93 PHE A C 1
ATOM 703 O O . PHE A 1 93 ? -13.342 6.858 10.256 1.00 93.38 93 PHE A O 1
ATOM 710 N N . LEU A 1 94 ? -11.136 6.459 10.235 1.00 93.50 94 LEU A N 1
ATOM 711 C CA . LEU A 1 94 ? -11.117 5.837 11.555 1.00 93.50 94 LEU A CA 1
ATOM 712 C C . LEU A 1 94 ? -11.526 6.828 12.651 1.00 93.50 94 LEU A C 1
ATOM 714 O O . LEU A 1 94 ? -12.318 6.471 13.522 1.00 93.50 94 LEU A O 1
ATOM 718 N N . VAL A 1 95 ? -11.071 8.083 12.578 1.00 91.94 95 VAL A N 1
ATOM 719 C CA . VAL A 1 95 ? -11.516 9.148 13.495 1.00 91.94 95 VAL A CA 1
ATOM 720 C C . VAL A 1 95 ? -13.031 9.349 13.404 1.00 91.94 95 VAL A C 1
ATOM 722 O O . VAL A 1 95 ? -13.704 9.402 14.435 1.00 91.94 95 VAL A O 1
ATOM 725 N N . LEU A 1 96 ? -13.593 9.397 12.190 1.00 91.25 96 LEU A N 1
ATOM 726 C CA . LEU A 1 96 ? -15.046 9.499 11.997 1.00 91.25 96 LEU A CA 1
ATOM 727 C C . LEU A 1 96 ? -15.789 8.307 12.620 1.00 91.25 96 LEU A C 1
ATOM 729 O O . LEU A 1 96 ? -16.793 8.503 13.306 1.00 91.25 96 LEU A O 1
ATOM 733 N N . ILE A 1 97 ? -15.279 7.085 12.445 1.00 92.50 97 ILE A N 1
ATOM 734 C CA . ILE A 1 97 ? -15.848 5.865 13.040 1.00 92.50 97 ILE A CA 1
ATOM 735 C C . ILE A 1 97 ? -15.799 5.919 14.574 1.00 92.50 97 ILE A C 1
ATOM 737 O O . ILE A 1 97 ? -16.804 5.619 15.224 1.00 92.50 97 ILE A O 1
ATOM 741 N N . MET A 1 98 ? -14.678 6.345 15.165 1.00 89.88 98 MET A N 1
ATOM 742 C CA . MET A 1 98 ? -14.534 6.470 16.622 1.00 89.88 98 MET A CA 1
ATOM 743 C C . MET A 1 98 ? -15.548 7.455 17.223 1.00 89.88 98 MET A C 1
ATOM 745 O O . MET A 1 98 ? -16.116 7.192 18.286 1.00 89.88 98 MET A O 1
ATOM 749 N N . VAL A 1 99 ? -15.811 8.567 16.529 1.00 89.62 99 VAL A N 1
ATOM 750 C CA . VAL A 1 99 ? -16.770 9.598 16.960 1.00 89.62 99 VAL A CA 1
ATOM 751 C C . VAL A 1 99 ? -18.218 9.143 16.761 1.00 89.62 99 VAL A C 1
ATOM 753 O O . VAL A 1 99 ? -19.035 9.255 17.678 1.00 89.62 99 VAL A O 1
ATOM 756 N N . MET A 1 100 ? -18.560 8.653 15.567 1.00 90.06 100 MET A N 1
ATOM 757 C CA . MET A 1 100 ? -19.953 8.407 15.181 1.00 90.06 100 MET A CA 1
ATOM 758 C C . MET A 1 100 ? -20.475 7.045 15.633 1.00 90.06 100 MET A C 1
ATOM 760 O O . MET A 1 100 ? -21.613 6.960 16.095 1.00 90.06 100 MET A O 1
ATOM 764 N N . ILE A 1 101 ? -19.665 5.993 15.494 1.00 90.94 101 ILE A N 1
ATOM 765 C CA . ILE A 1 101 ? -20.090 4.605 15.719 1.00 90.94 101 ILE A CA 1
ATOM 766 C C . ILE A 1 101 ? -19.713 4.160 17.130 1.00 90.94 101 ILE A C 1
ATOM 768 O O . ILE A 1 101 ? -20.569 3.681 17.868 1.00 90.94 101 ILE A O 1
ATOM 772 N N . TRP A 1 102 ? -18.447 4.324 17.522 1.00 89.00 102 TRP A N 1
ATOM 773 C CA . TRP A 1 102 ? -17.965 3.806 18.808 1.00 89.00 102 TRP A CA 1
ATOM 774 C C . TRP A 1 102 ? -18.252 4.714 20.001 1.00 89.00 102 TRP A C 1
ATOM 776 O O . TRP A 1 102 ? -18.179 4.236 21.131 1.00 89.00 102 TRP A O 1
ATOM 786 N N . LYS A 1 103 ? -18.577 5.999 19.780 1.00 82.94 103 LYS A N 1
ATOM 787 C CA . LYS A 1 103 ? -18.825 6.983 20.854 1.00 82.94 103 LYS A CA 1
ATOM 788 C C . LYS A 1 103 ? -17.703 6.963 21.907 1.00 82.94 103 LYS A C 1
ATOM 790 O O . LYS A 1 103 ? -17.953 7.069 23.107 1.00 82.94 103 LYS A O 1
ATOM 795 N N . THR A 1 104 ? -16.463 6.762 21.458 1.00 82.69 104 THR A N 1
ATOM 796 C CA . THR A 1 104 ? -15.307 6.578 22.340 1.00 82.69 104 THR A CA 1
ATOM 797 C C . THR A 1 104 ? -15.033 7.854 23.135 1.00 82.69 104 THR A C 1
ATOM 799 O O . THR A 1 104 ? -15.314 8.962 22.679 1.00 82.69 104 THR A O 1
ATOM 802 N N . HIS A 1 105 ? -14.474 7.712 24.340 1.00 88.50 105 HIS A N 1
ATOM 803 C CA . HIS A 1 105 ? -14.127 8.855 25.179 1.00 88.50 105 HIS A CA 1
ATOM 804 C C . HIS A 1 105 ? -13.207 9.834 24.430 1.00 88.50 105 HIS A C 1
ATOM 806 O O . HIS A 1 105 ? -12.190 9.426 23.866 1.00 88.50 105 HIS A O 1
ATOM 812 N N . ILE A 1 106 ? -13.539 11.130 24.474 1.00 87.50 106 ILE A N 1
ATOM 813 C CA . ILE A 1 106 ? -12.873 12.194 23.699 1.00 87.50 106 ILE A CA 1
ATOM 814 C C . ILE A 1 106 ? -11.350 12.192 23.891 1.00 87.50 106 ILE A C 1
ATOM 816 O O . ILE A 1 106 ? -10.617 12.418 22.932 1.00 87.50 106 ILE A O 1
ATOM 820 N N . LEU A 1 107 ? -10.860 11.869 25.095 1.00 89.00 107 LEU A N 1
ATOM 821 C CA . LEU A 1 107 ? -9.417 11.787 25.354 1.00 89.00 107 LEU A CA 1
ATOM 822 C C . LEU A 1 107 ? -8.702 10.770 24.453 1.00 89.00 107 LEU A C 1
ATOM 824 O O . LEU A 1 107 ? -7.646 11.094 23.927 1.00 89.00 107 LEU A O 1
ATOM 828 N N . PHE A 1 108 ? -9.276 9.586 24.212 1.00 89.88 108 PHE A N 1
ATOM 829 C CA . PHE A 1 108 ? -8.650 8.586 23.338 1.00 89.88 108 PHE A CA 1
ATOM 830 C C . PHE A 1 108 ? -8.595 9.050 21.882 1.00 89.88 108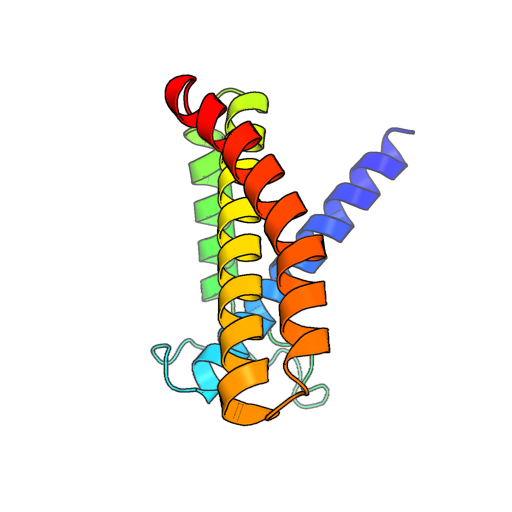 PHE A C 1
ATOM 832 O O . PHE A 1 108 ? -7.595 8.825 21.204 1.00 89.88 108 PHE A O 1
ATOM 839 N N . ILE A 1 109 ? -9.639 9.741 21.418 1.00 89.88 109 ILE A N 1
ATOM 840 C CA . ILE A 1 109 ? -9.694 10.302 20.064 1.00 89.88 109 ILE A CA 1
ATOM 841 C C . ILE A 1 109 ? -8.618 11.381 19.904 1.00 89.88 109 ILE A C 1
ATOM 843 O O . ILE A 1 109 ? -7.865 11.361 18.933 1.00 89.88 109 ILE A O 1
ATOM 847 N N . ILE A 1 110 ? -8.491 12.281 20.884 1.00 91.12 110 ILE A N 1
ATOM 848 C CA . ILE A 1 110 ? -7.454 13.321 20.886 1.00 91.12 110 ILE A CA 1
ATOM 849 C C . ILE A 1 110 ? -6.061 12.689 20.905 1.00 91.12 110 ILE A C 1
ATOM 851 O O . ILE A 1 110 ? -5.212 13.085 20.112 1.00 91.12 110 ILE A O 1
ATOM 855 N N . THR A 1 111 ? -5.818 11.690 21.758 1.00 92.62 111 THR A N 1
ATOM 856 C CA . THR A 1 111 ? -4.524 10.995 21.808 1.00 92.62 111 THR A CA 1
ATOM 857 C C . THR A 1 111 ? -4.193 10.320 20.478 1.00 92.62 111 THR A C 1
ATOM 859 O O . THR A 1 111 ? -3.057 10.427 20.018 1.00 92.62 111 THR A O 1
ATOM 862 N N . TYR A 1 112 ? -5.161 9.670 19.827 1.00 92.12 112 TYR A N 1
ATOM 863 C CA . TYR A 1 112 ? -4.960 9.055 18.514 1.00 92.12 112 TYR A CA 1
ATOM 864 C C . TYR A 1 112 ? -4.608 10.096 17.443 1.00 92.12 112 TYR A C 1
ATOM 866 O O . TYR A 1 112 ? -3.596 9.953 16.761 1.00 92.12 112 TYR A O 1
ATOM 874 N N . ILE A 1 113 ? -5.382 11.182 17.341 1.00 91.81 113 ILE A N 1
ATOM 875 C CA . ILE A 1 113 ? -5.122 12.267 16.379 1.00 91.81 113 ILE A CA 1
ATOM 876 C C . ILE A 1 113 ? -3.744 12.890 16.626 1.00 91.81 113 ILE A C 1
ATOM 878 O O . ILE A 1 113 ? -2.998 13.150 15.685 1.00 91.81 113 ILE A O 1
ATOM 882 N N . LEU A 1 114 ? -3.387 13.111 17.890 1.00 92.69 114 LEU A N 1
ATOM 883 C CA . LEU A 1 114 ? -2.136 13.766 18.250 1.00 92.69 114 LEU A CA 1
ATOM 884 C C . LEU A 1 114 ? -0.914 12.873 18.020 1.00 92.69 114 LEU A C 1
ATOM 886 O O . LEU A 1 114 ? 0.157 13.391 17.737 1.00 92.69 114 LEU A O 1
ATOM 890 N N . THR A 1 115 ? -1.048 11.552 18.122 1.00 92.06 115 THR A N 1
ATOM 891 C CA . THR A 1 115 ? 0.068 10.617 17.906 1.00 92.06 115 THR A CA 1
ATOM 892 C C . THR A 1 115 ? 0.153 10.160 16.455 1.00 92.06 115 THR A C 1
ATOM 894 O O . THR A 1 115 ? 1.151 10.411 15.788 1.00 92.06 115 THR A O 1
ATOM 897 N N . ILE A 1 116 ? -0.895 9.522 15.940 1.00 91.31 116 ILE A N 1
ATOM 898 C CA . ILE A 1 116 ? -0.914 8.963 14.585 1.00 91.31 116 ILE A CA 1
ATOM 899 C C . ILE A 1 116 ? -1.073 10.071 13.549 1.00 91.31 116 ILE A C 1
ATOM 901 O O . ILE A 1 116 ? -0.301 10.132 12.595 1.00 91.31 116 ILE A O 1
ATOM 905 N N . GLY A 1 117 ? -2.008 10.996 13.771 1.00 89.88 117 GLY A N 1
ATOM 906 C CA . GLY A 1 117 ? -2.262 12.083 12.827 1.00 89.88 117 GLY A CA 1
ATOM 907 C C . GLY A 1 117 ? -1.054 13.003 12.640 1.00 89.88 117 GLY A C 1
ATOM 908 O O . GLY A 1 117 ? -0.775 13.419 11.520 1.00 89.88 117 GLY A O 1
ATOM 909 N N . THR A 1 118 ? -0.280 13.287 13.692 1.00 90.44 118 THR A N 1
ATOM 910 C CA . THR A 1 118 ? 0.931 14.116 13.551 1.00 90.44 118 THR A CA 1
ATOM 911 C C . THR A 1 118 ? 2.033 13.405 12.773 1.00 90.44 118 THR A C 1
ATOM 913 O O . THR A 1 118 ? 2.625 14.014 11.883 1.00 90.44 118 THR A O 1
ATOM 916 N N . VAL A 1 119 ? 2.283 12.121 13.045 1.00 91.00 119 VAL A N 1
ATOM 917 C CA . VAL A 1 119 ? 3.270 11.320 12.303 1.00 91.00 119 VAL A CA 1
ATOM 918 C C . VAL A 1 119 ? 2.897 11.243 10.824 1.00 91.00 119 VAL A C 1
ATOM 920 O O . VAL A 1 119 ? 3.749 11.466 9.962 1.00 91.00 119 VAL A O 1
ATOM 923 N N . GLU A 1 120 ? 1.624 11.001 10.519 1.00 90.69 120 GLU A N 1
ATOM 924 C CA . GLU A 1 120 ? 1.131 10.972 9.142 1.00 90.69 120 GLU A CA 1
ATOM 925 C C . GLU A 1 120 ? 1.234 12.336 8.458 1.00 90.69 120 GLU A C 1
ATOM 927 O O . GLU A 1 120 ? 1.673 12.394 7.314 1.00 90.69 120 GLU A O 1
ATOM 932 N N . LEU A 1 121 ? 0.906 13.439 9.139 1.00 87.31 121 LEU A N 1
ATOM 933 C CA . LEU A 1 121 ? 1.033 14.790 8.579 1.00 87.31 121 LEU A CA 1
ATOM 934 C C . LEU A 1 121 ? 2.489 15.166 8.287 1.00 87.31 121 LEU A C 1
ATOM 936 O O . LEU A 1 121 ? 2.771 15.782 7.256 1.00 87.31 121 LEU A O 1
ATOM 940 N N . VAL A 1 122 ? 3.423 14.785 9.161 1.00 90.69 122 VAL A N 1
ATOM 941 C CA . VAL A 1 122 ? 4.862 14.975 8.925 1.00 90.69 122 VAL A CA 1
ATOM 942 C C . VAL A 1 122 ? 5.307 14.163 7.712 1.00 90.69 122 VAL A C 1
ATOM 944 O O . VAL A 1 122 ? 6.007 14.684 6.841 1.00 90.69 122 VAL A O 1
ATOM 947 N N . TYR A 1 123 ? 4.872 12.907 7.614 1.00 88.38 123 TYR A N 1
ATOM 948 C CA . TYR A 1 123 ? 5.223 12.042 6.493 1.00 88.38 123 TYR A CA 1
ATOM 949 C C . TYR A 1 123 ? 4.611 12.531 5.171 1.00 88.38 123 TYR A C 1
ATOM 951 O O . TYR A 1 123 ? 5.310 12.610 4.161 1.00 88.38 123 TYR A O 1
ATOM 959 N N . LEU A 1 124 ? 3.353 12.976 5.191 1.00 88.31 124 LEU A N 1
ATOM 960 C CA . LEU A 1 124 ? 2.668 13.598 4.058 1.00 88.31 124 LEU A CA 1
ATOM 961 C C . LEU A 1 124 ? 3.397 14.859 3.602 1.00 88.31 124 LEU A C 1
ATOM 963 O O . LEU A 1 124 ? 3.662 15.006 2.415 1.00 88.31 124 LEU A O 1
ATOM 967 N N . SER A 1 125 ? 3.799 15.723 4.532 1.00 86.31 125 SER A N 1
ATOM 968 C CA . SER A 1 125 ? 4.569 16.932 4.212 1.00 86.31 125 SER A CA 1
ATOM 969 C C . SER A 1 125 ? 5.916 16.594 3.562 1.00 86.31 125 SER A C 1
ATOM 971 O O . SER A 1 125 ? 6.316 17.230 2.589 1.00 86.31 125 SER A O 1
ATOM 973 N N . SER A 1 126 ? 6.601 15.556 4.056 1.00 87.00 126 SER A N 1
ATOM 974 C CA . SER A 1 126 ? 7.881 15.094 3.502 1.00 87.00 126 SER A CA 1
ATOM 975 C C . SER A 1 126 ? 7.749 14.539 2.083 1.00 87.00 126 SER A C 1
ATOM 977 O O . SER A 1 126 ? 8.630 14.747 1.247 1.00 87.00 126 SER A O 1
ATOM 979 N N . VAL A 1 127 ? 6.653 13.837 1.806 1.00 83.06 127 VAL A N 1
ATOM 980 C CA . VAL A 1 127 ? 6.414 13.181 0.520 1.00 83.06 127 VAL A CA 1
ATOM 981 C C . VAL A 1 127 ? 5.813 14.153 -0.506 1.00 83.06 127 VAL A C 1
ATOM 983 O O . VAL A 1 127 ? 6.205 14.108 -1.667 1.00 83.06 127 VAL A O 1
ATOM 986 N N . LEU A 1 128 ? 4.973 15.108 -0.091 1.00 76.88 128 LEU A N 1
ATOM 987 C CA . LEU A 1 128 ? 4.435 16.166 -0.961 1.00 76.88 128 LEU A CA 1
ATOM 988 C C . LEU A 1 128 ? 5.512 17.115 -1.499 1.00 76.88 128 LEU A C 1
ATOM 990 O O . LEU A 1 128 ? 5.353 17.650 -2.590 1.00 76.88 128 LEU A O 1
ATOM 994 N N . TYR A 1 129 ? 6.631 17.296 -0.792 1.00 70.25 129 TYR A N 1
ATOM 995 C CA . TYR A 1 129 ? 7.763 18.062 -1.328 1.00 70.25 129 TYR A CA 1
ATOM 996 C C . TYR A 1 129 ? 8.338 17.441 -2.614 1.00 70.25 129 TYR A C 1
ATOM 998 O O . TYR A 1 129 ? 8.869 18.146 -3.469 1.00 70.25 129 TYR A O 1
ATOM 1006 N N . LYS A 1 130 ? 8.212 16.119 -2.779 1.00 67.56 130 LYS A N 1
ATOM 1007 C CA . LYS A 1 130 ? 8.698 15.402 -3.966 1.00 67.56 130 LYS A CA 1
ATOM 1008 C C . LYS A 1 130 ? 7.770 15.529 -5.173 1.00 67.56 130 LYS A C 1
ATOM 1010 O O . LYS A 1 130 ? 8.236 15.301 -6.285 1.00 67.56 130 LYS A O 1
ATOM 1015 N N . PHE A 1 131 ? 6.541 16.009 -4.965 1.00 62.81 131 PHE A N 1
ATOM 1016 C CA . PHE A 1 131 ? 5.545 16.205 -6.020 1.00 62.81 131 PHE A CA 1
ATOM 1017 C C . PHE A 1 131 ? 6.048 17.150 -7.124 1.00 62.81 131 PHE A C 1
ATOM 1019 O O . PHE A 1 131 ? 5.755 16.942 -8.299 1.00 62.81 131 PHE A O 1
ATOM 1026 N N . ASP A 1 132 ? 6.879 18.136 -6.766 1.00 58.69 132 ASP A N 1
ATOM 1027 C CA . ASP A 1 132 ? 7.525 19.063 -7.710 1.00 58.69 132 ASP A CA 1
ATOM 1028 C C . ASP A 1 132 ? 8.688 18.416 -8.499 1.00 58.69 132 ASP A C 1
ATOM 1030 O O . ASP A 1 132 ? 9.032 18.847 -9.595 1.00 58.69 132 ASP A O 1
ATOM 1034 N N . GLN A 1 133 ? 9.273 17.325 -7.990 1.00 57.34 133 GLN A N 1
ATOM 1035 C CA . GLN A 1 133 ? 10.429 16.634 -8.585 1.00 57.34 133 GLN A CA 1
ATOM 1036 C C . GLN A 1 133 ? 10.058 15.421 -9.461 1.00 57.34 133 GLN A C 1
ATOM 1038 O O . GLN A 1 133 ? 10.931 14.624 -9.818 1.00 57.34 133 GLN A O 1
ATOM 1043 N N . GLY A 1 134 ? 8.790 15.303 -9.868 1.00 52.31 134 GLY A N 1
ATOM 1044 C CA . GLY A 1 134 ? 8.346 14.323 -10.869 1.00 52.31 134 GLY A CA 1
ATOM 1045 C C . GLY A 1 134 ? 7.534 13.151 -10.320 1.00 52.31 134 GLY A C 1
ATOM 1046 O O . GLY A 1 134 ? 7.666 12.035 -10.831 1.00 52.31 134 GLY A O 1
ATOM 1047 N N . GLY A 1 135 ? 6.692 13.418 -9.319 1.00 43.97 135 GLY A N 1
ATOM 1048 C CA . GLY A 1 135 ? 5.942 12.416 -8.563 1.00 43.97 135 GLY A CA 1
ATOM 1049 C C . GLY A 1 135 ? 6.590 12.271 -7.214 1.00 43.97 135 GLY A C 1
ATOM 1050 O O . GLY A 1 135 ? 7.522 11.456 -7.098 1.00 43.97 135 GLY A O 1
#

Organism: Cucumis melo var. makuwa (NCBI:txid1194695)

pLDDT: mean 81.84, std 14.33, range [37.03, 94.75]

Foldseek 3Di:
DVVVVVVVVVVVVVVVQLVVLVVVVVCVVVVVDDDQPFDPPDPPDPSPTDRPVVVVVVVVVVVVLCVVDVDPVLVVLVVLLVVLVVQLVVLVVVLVCCVPPVVDDVVVSVVSCVPVVVVSVVSNVVSVVCVVVRD

Sequence (135 aa):
MFVVVVSTSIIASQAMISGTFSIIQQSLSLRCFPRVKVVHTSDKYEGQVYVPEINYLLMLACVGVTLGFKNTTQIGNAYGIAVVFVMTLTSSFLVLIMVMIWKTHILFIITYILTIGTVELVYLSSVLYKFDQGG